Protein AF-A0A950NML8-F1 (afdb_monomer_lite)

Sequence (73 aa):
MERSKSSIDVSRPGLPHTPLSVGTAVEVRNEFVAAWTRGFEIAAATPGGYRVRRLSDRYVLPTEFAAKQLRRA

S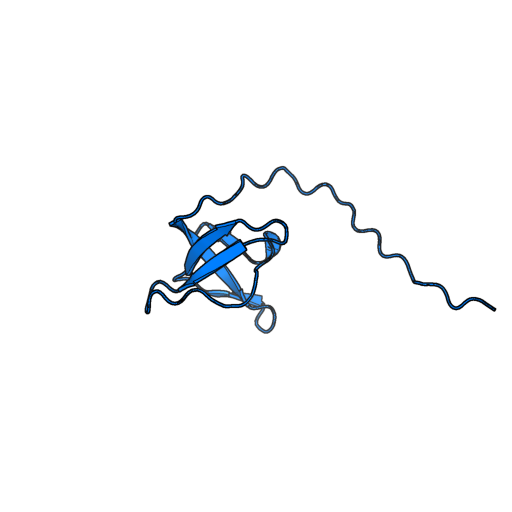econdary structure (DSSP, 8-state):
---------------------TT-EEEEEPTTT--EEEEEEEEEEETTEEEEEETTT-PBPSS-B-GGGEEE-

pLDDT: mean 81.64, std 18.55, range [42.53, 97.19]

Structure (mmCIF, N/CA/C/O backbone):
data_AF-A0A950NML8-F1
#
_entry.id   AF-A0A950NML8-F1
#
loop_
_atom_site.group_PDB
_atom_site.id
_atom_site.type_symbol
_atom_site.label_atom_id
_atom_site.label_alt_id
_atom_site.label_comp_id
_atom_site.label_asym_id
_atom_site.label_entity_id
_atom_site.label_seq_id
_atom_site.pdbx_PDB_ins_code
_atom_site.Cartn_x
_atom_site.Cartn_y
_atom_site.Cartn_z
_atom_site.occupancy
_atom_site.B_iso_or_equiv
_atom_site.auth_seq_id
_atom_site.auth_comp_id
_atom_site.auth_asym_id
_atom_site.auth_atom_id
_atom_site.pdbx_PDB_model_num
ATOM 1 N N . MET A 1 1 ? 14.194 33.586 17.622 1.00 42.53 1 MET A N 1
ATOM 2 C CA . MET A 1 1 ? 14.429 33.886 16.194 1.00 42.53 1 MET A CA 1
ATOM 3 C C . MET A 1 1 ? 14.026 32.648 15.414 1.00 42.53 1 MET A C 1
ATOM 5 O O . MET A 1 1 ? 14.761 31.670 15.384 1.00 42.53 1 MET A O 1
ATOM 9 N N . GLU A 1 2 ? 12.780 32.670 14.949 1.00 43.78 2 GLU A N 1
ATOM 10 C CA . GLU A 1 2 ? 12.062 31.614 14.233 1.00 43.78 2 GLU A CA 1
ATOM 11 C C . GLU A 1 2 ? 12.838 31.119 13.001 1.00 43.78 2 GLU A C 1
ATOM 13 O O . GLU A 1 2 ? 13.319 31.927 12.207 1.00 43.78 2 GLU A O 1
ATOM 18 N N . ARG A 1 3 ? 12.877 29.804 12.766 1.00 43.59 3 ARG A N 1
ATOM 19 C CA . ARG A 1 3 ? 12.929 29.279 11.396 1.00 43.59 3 ARG A CA 1
ATOM 20 C C . ARG A 1 3 ? 11.677 28.452 11.156 1.00 43.59 3 ARG A C 1
ATOM 22 O O . ARG A 1 3 ? 11.580 27.288 11.527 1.00 43.59 3 ARG A O 1
ATOM 29 N N . SER A 1 4 ? 10.713 29.172 10.602 1.00 50.66 4 SER A N 1
ATOM 30 C CA . SER A 1 4 ? 9.497 28.776 9.912 1.00 50.66 4 SER A CA 1
ATOM 31 C C . SER A 1 4 ? 9.438 27.305 9.508 1.00 50.66 4 SER A C 1
ATOM 33 O O . SER A 1 4 ? 10.164 26.830 8.636 1.00 50.66 4 SER A O 1
ATOM 35 N N . LYS A 1 5 ? 8.489 26.607 10.128 1.00 42.59 5 LYS A N 1
ATOM 36 C CA . LYS A 1 5 ? 7.969 25.315 9.697 1.00 42.59 5 LYS A CA 1
ATOM 37 C C . LYS A 1 5 ? 7.132 25.588 8.444 1.00 42.59 5 LYS A C 1
ATOM 39 O O . LYS A 1 5 ? 5.976 25.985 8.556 1.00 42.59 5 LYS A O 1
ATOM 44 N N . SER A 1 6 ? 7.753 25.515 7.266 1.00 45.12 6 SER A N 1
ATOM 45 C CA . SER A 1 6 ? 7.089 25.833 6.002 1.00 45.12 6 SER A CA 1
ATOM 46 C C . SER A 1 6 ? 5.917 24.890 5.768 1.00 45.12 6 SER A C 1
ATOM 48 O O . SER A 1 6 ? 6.074 23.703 5.488 1.00 45.12 6 SER A O 1
ATOM 50 N N . SER A 1 7 ? 4.745 25.491 5.933 1.00 44.44 7 SER A N 1
ATOM 51 C CA . SER A 1 7 ? 3.438 25.068 5.474 1.00 44.44 7 SER A CA 1
ATOM 52 C C . SER A 1 7 ? 3.504 24.540 4.044 1.00 44.44 7 SER A C 1
ATOM 54 O O . SER A 1 7 ? 3.921 25.251 3.130 1.00 44.44 7 SER A O 1
ATOM 56 N N . ILE A 1 8 ? 3.058 23.304 3.850 1.00 57.78 8 ILE A N 1
ATOM 57 C CA . ILE A 1 8 ? 2.460 22.900 2.585 1.00 57.78 8 ILE A CA 1
ATOM 58 C C . ILE A 1 8 ? 1.096 22.338 2.960 1.00 57.78 8 ILE A C 1
ATOM 60 O O . ILE A 1 8 ? 0.930 21.148 3.224 1.00 57.78 8 ILE A O 1
ATOM 64 N N . ASP A 1 9 ? 0.132 23.247 3.056 1.00 52.50 9 ASP A N 1
ATOM 65 C CA . ASP A 1 9 ? -1.274 22.908 2.934 1.00 52.50 9 ASP A CA 1
ATOM 66 C C . ASP A 1 9 ? -1.494 22.243 1.566 1.00 52.50 9 ASP A C 1
ATOM 68 O O . ASP A 1 9 ? -1.354 22.869 0.517 1.00 52.50 9 ASP A O 1
ATOM 72 N N . VAL A 1 10 ? -1.810 20.949 1.574 1.00 52.91 10 VAL A N 1
ATOM 73 C CA . VAL A 1 10 ? -2.464 20.290 0.436 1.00 52.91 10 VAL A CA 1
ATOM 74 C C . VAL A 1 10 ? -3.758 19.663 0.934 1.00 52.91 10 VAL A C 1
ATOM 76 O O . VAL A 1 10 ? -4.028 18.482 0.715 1.00 52.91 10 VAL A O 1
ATOM 79 N N . SER A 1 11 ? -4.586 20.459 1.607 1.00 45.78 11 SER A N 1
ATOM 80 C CA . SER A 1 11 ? -5.975 20.104 1.896 1.00 45.78 11 SER A CA 1
ATOM 81 C C . SER A 1 11 ? -6.819 20.285 0.632 1.00 45.78 11 SER A C 1
ATOM 83 O O . SER A 1 11 ? -7.741 21.093 0.576 1.00 45.78 11 SER A O 1
ATOM 85 N N . ARG A 1 12 ? -6.516 19.525 -0.428 1.00 58.78 12 ARG A N 1
ATOM 86 C CA . ARG A 1 12 ? -7.540 19.233 -1.435 1.00 58.78 12 ARG A CA 1
ATOM 87 C C . ARG A 1 12 ? -8.454 18.188 -0.802 1.00 58.78 12 ARG A C 1
ATOM 89 O O . ARG A 1 12 ? -7.944 17.107 -0.498 1.00 58.78 12 ARG A O 1
ATOM 96 N N . PRO A 1 13 ? -9.764 18.433 -0.614 1.00 48.88 13 PRO A N 1
ATOM 97 C CA . PRO A 1 13 ? -10.676 17.331 -0.379 1.00 48.88 13 PRO A CA 1
ATOM 98 C C . PRO A 1 13 ? -10.635 16.491 -1.655 1.00 48.88 13 PRO A C 1
ATOM 100 O O . PRO A 1 13 ? -11.204 16.857 -2.684 1.00 48.88 13 PRO A O 1
ATOM 103 N N . GLY A 1 14 ? -9.850 15.412 -1.631 1.00 50.00 14 GLY A N 1
ATOM 104 C CA . GLY A 1 14 ? -9.923 14.397 -2.665 1.00 50.00 14 GLY A CA 1
ATOM 105 C C . GLY A 1 14 ? -11.387 13.997 -2.768 1.00 50.00 14 GLY A C 1
ATOM 106 O O . GLY A 1 14 ? -12.025 13.755 -1.742 1.00 50.00 14 GLY A O 1
ATOM 107 N N . LEU A 1 15 ? -11.921 13.997 -3.991 1.00 54.16 15 LEU A N 1
ATOM 108 C CA . LEU A 1 15 ? -13.222 13.414 -4.317 1.00 54.16 15 LEU A CA 1
ATOM 109 C C . LEU A 1 15 ? -13.410 12.130 -3.498 1.00 54.16 15 LEU A C 1
ATOM 111 O O . LEU A 1 15 ? -12.411 11.439 -3.289 1.00 54.16 15 LEU A O 1
ATOM 115 N N . PRO A 1 16 ? -14.624 11.790 -3.031 1.00 50.00 16 PRO A N 1
ATOM 116 C CA . PRO A 1 16 ? -14.831 10.600 -2.215 1.00 50.00 16 PRO A CA 1
ATOM 117 C C . PRO A 1 16 ? -14.337 9.371 -2.985 1.00 50.00 16 PRO A C 1
ATOM 119 O O . PRO A 1 16 ? -15.033 8.822 -3.836 1.00 50.00 16 PRO A O 1
ATOM 122 N N . HIS A 1 17 ? -13.098 8.955 -2.724 1.00 60.53 17 HIS A N 1
ATOM 123 C CA . HIS A 1 17 ? -12.566 7.715 -3.244 1.00 60.53 17 HIS A CA 1
ATOM 124 C C . HIS A 1 17 ? -13.325 6.651 -2.477 1.00 60.53 17 HIS A C 1
ATOM 126 O O . HIS A 1 17 ? -13.144 6.520 -1.266 1.00 60.53 17 HIS A O 1
ATOM 132 N N . THR A 1 18 ? -14.231 5.953 -3.163 1.00 72.06 18 THR A N 1
ATOM 133 C CA . THR A 1 18 ? -14.971 4.851 -2.558 1.00 72.06 18 THR A CA 1
ATOM 134 C C . THR A 1 18 ? -13.954 3.932 -1.884 1.00 72.06 18 THR A C 1
ATOM 136 O O . THR A 1 18 ? -13.053 3.442 -2.578 1.00 72.06 18 THR A O 1
ATOM 139 N N . PRO A 1 19 ? -14.042 3.742 -0.556 1.00 79.94 19 PRO A N 1
ATOM 140 C CA . PRO A 1 19 ? -13.032 3.004 0.182 1.00 79.94 19 PRO A CA 1
ATOM 141 C C . PRO A 1 19 ? -12.865 1.613 -0.428 1.00 79.94 19 PRO A C 1
ATOM 143 O O . PRO A 1 19 ? -13.840 0.972 -0.829 1.00 79.94 19 PRO A O 1
ATOM 146 N N . LEU A 1 20 ? -11.617 1.166 -0.558 1.00 88.38 20 LEU A N 1
ATOM 147 C CA . LEU A 1 20 ? -11.323 -0.147 -1.120 1.00 88.38 20 LEU A CA 1
ATOM 148 C C . LEU A 1 20 ? -11.569 -1.199 -0.037 1.00 88.38 20 LEU A C 1
ATOM 150 O O . LEU A 1 20 ? -10.891 -1.218 0.989 1.00 88.38 20 LEU A O 1
ATOM 154 N N . SER A 1 21 ? -12.559 -2.062 -0.251 1.00 91.81 21 SER A N 1
ATOM 155 C CA . SER A 1 21 ? -12.896 -3.131 0.687 1.00 91.81 21 SER A CA 1
ATOM 156 C C . SER A 1 21 ? -11.792 -4.188 0.742 1.00 91.81 21 SER A C 1
ATOM 158 O O . SER A 1 21 ? -11.123 -4.451 -0.261 1.00 91.81 21 SER A O 1
ATOM 160 N N . VAL A 1 22 ? -11.628 -4.837 1.896 1.00 94.94 22 VAL A N 1
ATOM 161 C CA . VAL A 1 22 ? -10.744 -6.005 2.044 1.00 94.94 22 VAL A CA 1
ATOM 162 C C . VAL A 1 22 ? -11.100 -7.071 1.000 1.00 94.94 22 VAL A C 1
ATOM 164 O O . VAL A 1 22 ? -12.273 -7.311 0.732 1.00 94.94 22 VAL A O 1
ATOM 167 N N . GLY A 1 23 ? -10.084 -7.672 0.379 1.00 94.62 23 GLY A N 1
ATOM 168 C CA . GLY A 1 23 ? -10.218 -8.617 -0.732 1.00 94.62 23 GLY A CA 1
ATOM 169 C C . GLY A 1 23 ? -10.295 -7.972 -2.120 1.00 94.62 23 GLY A C 1
ATOM 170 O O . GLY A 1 23 ? -10.211 -8.678 -3.121 1.00 94.62 23 GLY A O 1
ATOM 171 N N . THR A 1 24 ? -10.413 -6.642 -2.220 1.00 95.25 24 THR A N 1
ATOM 172 C CA . THR A 1 24 ? -10.422 -5.956 -3.524 1.00 95.25 24 THR A CA 1
ATOM 173 C C . THR A 1 24 ? -9.070 -6.111 -4.208 1.00 95.25 24 THR A C 1
ATOM 175 O O . THR A 1 24 ? -8.051 -5.738 -3.625 1.00 95.25 24 THR A O 1
ATOM 178 N N . ALA A 1 25 ? -9.058 -6.604 -5.447 1.00 96.12 25 ALA A N 1
ATOM 179 C CA . ALA A 1 25 ? -7.853 -6.665 -6.266 1.00 96.12 25 ALA A CA 1
ATOM 180 C C . ALA A 1 25 ? -7.377 -5.255 -6.646 1.00 96.12 25 ALA A C 1
ATOM 182 O O . ALA A 1 25 ? -8.161 -4.411 -7.092 1.00 96.12 25 ALA A O 1
ATOM 183 N N . VAL A 1 26 ? -6.085 -5.000 -6.457 1.00 95.69 26 VAL A N 1
ATOM 184 C CA . VAL A 1 26 ? -5.476 -3.690 -6.681 1.00 95.69 26 VAL A CA 1
ATOM 185 C C . VAL A 1 26 ? -4.139 -3.791 -7.399 1.00 95.69 26 VAL A C 1
ATOM 187 O O . VAL A 1 26 ? -3.407 -4.778 -7.298 1.00 95.69 26 VAL A O 1
ATOM 190 N N . GLU A 1 27 ? -3.807 -2.715 -8.099 1.00 95.69 27 GLU A N 1
ATOM 191 C CA . GLU A 1 27 ? -2.462 -2.433 -8.572 1.00 95.69 27 GLU A CA 1
ATOM 192 C C . GLU A 1 27 ? -1.797 -1.440 -7.617 1.00 95.69 27 GLU A C 1
ATOM 194 O O . GLU A 1 27 ? -2.419 -0.470 -7.174 1.00 95.69 27 GLU A O 1
ATOM 199 N N . VAL A 1 28 ? -0.522 -1.673 -7.321 1.00 93.81 28 VAL A N 1
ATOM 200 C CA . VAL A 1 28 ? 0.298 -0.816 -6.459 1.00 93.81 28 VAL A CA 1
ATOM 201 C C . VAL A 1 28 ? 1.221 0.028 -7.329 1.00 93.81 28 VAL A C 1
ATOM 203 O O . VAL A 1 28 ? 1.919 -0.499 -8.195 1.00 93.81 28 VAL A O 1
ATOM 206 N N . ARG A 1 29 ? 1.252 1.340 -7.095 1.00 91.56 29 ARG A N 1
ATOM 207 C CA . ARG A 1 29 ? 2.163 2.260 -7.778 1.00 91.56 29 ARG A CA 1
ATOM 208 C C . ARG A 1 29 ? 3.562 2.156 -7.181 1.00 91.56 29 ARG A C 1
ATOM 210 O O . ARG A 1 29 ? 3.753 2.402 -5.994 1.00 91.56 29 ARG A O 1
ATOM 217 N N . ASN A 1 30 ? 4.545 1.877 -8.025 1.00 83.38 30 ASN A N 1
ATOM 218 C CA . ASN A 1 30 ? 5.949 2.020 -7.686 1.00 83.38 30 ASN A CA 1
ATOM 219 C C . ASN A 1 30 ? 6.359 3.493 -7.852 1.00 83.38 30 ASN A C 1
ATOM 221 O O . ASN A 1 30 ? 6.236 4.070 -8.934 1.00 83.38 30 ASN A O 1
ATOM 225 N N . GLU A 1 31 ? 6.816 4.112 -6.767 1.00 76.12 31 GLU A N 1
ATOM 226 C CA . GLU A 1 31 ? 7.196 5.528 -6.729 1.00 76.12 31 GLU A CA 1
ATOM 227 C C . GLU A 1 31 ? 8.485 5.852 -7.492 1.00 76.12 31 GLU A C 1
ATOM 229 O O . GLU A 1 31 ? 8.642 6.981 -7.949 1.00 76.12 31 GLU A O 1
ATOM 234 N N . PHE A 1 32 ? 9.357 4.864 -7.708 1.00 77.69 32 PHE A N 1
ATOM 235 C CA . PHE A 1 32 ? 10.645 5.052 -8.381 1.00 77.69 32 PHE A CA 1
ATOM 236 C C . PHE A 1 32 ? 10.537 4.985 -9.904 1.00 77.69 32 PHE A C 1
ATOM 238 O O . PHE A 1 32 ? 11.213 5.726 -10.608 1.00 77.69 32 PHE A O 1
ATOM 245 N N . VAL A 1 33 ? 9.677 4.104 -10.421 1.00 77.94 33 VAL A N 1
ATOM 246 C CA . VAL A 1 33 ? 9.530 3.873 -11.873 1.00 77.94 33 VAL A CA 1
ATOM 247 C C . VAL A 1 33 ? 8.211 4.399 -12.438 1.00 77.94 33 VAL A C 1
ATOM 249 O O . VAL A 1 33 ? 7.922 4.192 -13.611 1.00 77.94 33 VAL A O 1
ATOM 252 N N . ALA A 1 34 ? 7.383 5.046 -11.606 1.00 80.81 34 ALA A N 1
ATOM 253 C CA . ALA A 1 34 ? 6.043 5.534 -11.951 1.00 80.81 34 ALA A CA 1
ATOM 254 C C . ALA A 1 34 ? 5.126 4.481 -12.616 1.00 80.81 34 ALA A C 1
ATOM 256 O O . ALA A 1 34 ? 4.121 4.833 -13.236 1.00 80.81 34 ALA A O 1
ATOM 257 N N . ALA A 1 35 ? 5.443 3.196 -12.452 1.00 89.19 35 ALA A N 1
ATOM 258 C CA . ALA A 1 35 ? 4.705 2.071 -13.003 1.00 89.19 35 ALA A CA 1
ATOM 259 C C . ALA A 1 35 ? 3.741 1.489 -11.966 1.00 89.19 35 ALA A C 1
ATOM 261 O O . ALA A 1 35 ? 3.918 1.658 -10.758 1.00 89.19 35 ALA A O 1
ATOM 262 N N . TRP A 1 36 ? 2.725 0.783 -12.447 1.00 93.12 36 TRP A N 1
ATOM 263 C CA . TRP A 1 36 ? 1.758 0.086 -11.611 1.00 93.12 36 TRP A CA 1
ATOM 264 C C . TRP A 1 36 ? 1.982 -1.412 -11.710 1.00 93.12 36 TRP A C 1
ATOM 266 O O . TRP A 1 36 ? 2.092 -1.957 -12.807 1.00 93.12 36 TRP A O 1
ATOM 276 N N . THR A 1 37 ? 2.028 -2.069 -10.561 1.00 94.06 37 THR A N 1
ATOM 277 C CA . THR A 1 37 ? 2.265 -3.505 -10.466 1.00 94.06 37 THR A CA 1
ATOM 278 C C . THR A 1 37 ? 0.993 -4.196 -10.002 1.00 94.06 37 THR A C 1
ATOM 280 O O . THR A 1 37 ? 0.421 -3.834 -8.974 1.00 94.06 37 THR A O 1
ATOM 283 N N . ARG A 1 38 ? 0.560 -5.201 -10.764 1.00 94.31 38 ARG A N 1
ATOM 284 C CA . ARG A 1 38 ? -0.587 -6.072 -10.463 1.00 94.31 38 ARG A CA 1
ATOM 285 C C . ARG A 1 38 ? -0.228 -7.144 -9.438 1.00 94.31 38 ARG A C 1
ATOM 287 O O . ARG A 1 38 ? 0.933 -7.314 -9.079 1.00 94.31 38 ARG A O 1
ATOM 294 N N . GLY A 1 39 ? -1.231 -7.922 -9.036 1.00 95.25 39 GLY A N 1
ATOM 295 C CA . GLY A 1 39 ? -1.028 -9.102 -8.197 1.00 95.25 39 GLY A CA 1
ATOM 296 C C . GLY A 1 39 ? -1.137 -8.806 -6.707 1.00 95.25 39 GLY A C 1
ATOM 297 O O . GLY A 1 39 ? -0.509 -9.496 -5.905 1.00 95.25 39 GLY A O 1
ATOM 298 N N . PHE A 1 40 ? -1.923 -7.797 -6.336 1.00 96.44 40 PHE A N 1
ATOM 299 C C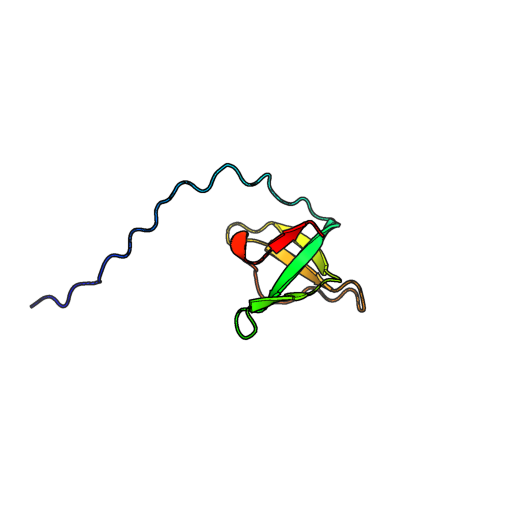A . PHE A 1 40 ? -2.191 -7.451 -4.948 1.00 96.44 40 PHE A CA 1
ATOM 300 C C . PHE A 1 40 ? -3.691 -7.391 -4.680 1.00 96.44 40 PHE A C 1
ATOM 302 O O . PHE A 1 40 ? -4.500 -7.193 -5.583 1.00 96.44 40 PHE A O 1
ATOM 309 N N . GLU A 1 41 ? -4.057 -7.530 -3.416 1.00 97.12 41 GLU A N 1
ATOM 310 C CA . GLU A 1 41 ? -5.404 -7.277 -2.915 1.00 97.12 41 GLU A CA 1
ATOM 311 C C . GLU A 1 41 ? -5.344 -6.492 -1.602 1.00 97.12 41 GLU A C 1
ATOM 313 O O . GLU A 1 41 ? -4.335 -6.537 -0.896 1.00 97.12 41 GLU A O 1
ATOM 318 N N . ILE A 1 42 ? -6.419 -5.797 -1.237 1.00 96.88 42 ILE A N 1
ATOM 319 C CA . ILE A 1 42 ? -6.513 -5.145 0.074 1.00 96.88 42 ILE A CA 1
ATOM 320 C C . ILE A 1 42 ? -6.575 -6.209 1.172 1.00 96.88 42 ILE A C 1
ATOM 322 O O . ILE A 1 42 ? -7.502 -7.011 1.220 1.00 96.88 42 ILE A O 1
ATOM 326 N N . ALA A 1 43 ? -5.614 -6.186 2.090 1.00 96.56 43 ALA A N 1
ATOM 327 C CA . ALA A 1 43 ? -5.599 -7.044 3.271 1.00 96.56 43 ALA A CA 1
ATOM 328 C C . ALA A 1 43 ? -6.331 -6.400 4.455 1.00 96.56 43 ALA A C 1
ATOM 330 O O . ALA A 1 43 ? -7.039 -7.082 5.189 1.00 96.56 43 ALA A O 1
ATOM 331 N N . ALA A 1 44 ? -6.157 -5.090 4.644 1.00 94.62 44 ALA A N 1
ATOM 332 C CA . ALA A 1 44 ? -6.814 -4.322 5.697 1.00 94.62 44 ALA A CA 1
ATOM 333 C C . ALA A 1 44 ? -6.877 -2.838 5.319 1.00 94.62 44 ALA A C 1
ATOM 335 O O . ALA A 1 44 ? -5.929 -2.309 4.735 1.00 94.62 44 ALA A O 1
ATOM 336 N N . ALA A 1 45 ? -7.963 -2.167 5.696 1.00 92.19 45 ALA A N 1
ATOM 337 C CA . ALA A 1 45 ? -8.008 -0.710 5.757 1.00 92.19 45 ALA A CA 1
ATOM 338 C C . ALA A 1 45 ? -7.519 -0.261 7.143 1.00 92.19 45 ALA A C 1
ATOM 340 O O . ALA A 1 45 ? -7.924 -0.831 8.157 1.00 92.19 45 ALA A O 1
ATOM 341 N N . THR A 1 46 ? -6.638 0.733 7.187 1.00 89.31 46 THR A N 1
ATOM 342 C CA . THR A 1 46 ? -6.090 1.318 8.418 1.00 89.31 46 THR A CA 1
ATOM 343 C C . THR A 1 46 ? -6.436 2.810 8.460 1.00 89.31 46 THR A C 1
ATOM 345 O O . THR A 1 46 ? -6.754 3.394 7.422 1.00 89.31 46 THR A O 1
ATOM 348 N N . PRO A 1 47 ? -6.361 3.481 9.623 1.00 85.31 47 PRO A N 1
ATOM 349 C CA . PRO A 1 47 ? -6.544 4.933 9.678 1.00 85.31 47 PRO A CA 1
ATOM 350 C C . PRO A 1 47 ? -5.500 5.716 8.855 1.00 85.31 47 PRO A C 1
ATOM 352 O O . PRO A 1 47 ? -5.757 6.860 8.494 1.00 85.31 47 PRO A O 1
ATOM 355 N N . GLY A 1 48 ? -4.342 5.116 8.545 1.00 85.88 48 GLY A N 1
ATOM 356 C CA . GLY A 1 48 ? -3.276 5.727 7.741 1.00 85.88 48 GLY A CA 1
ATOM 357 C C . GLY A 1 48 ? -3.306 5.380 6.246 1.00 85.88 48 GLY A C 1
ATOM 358 O O . GLY A 1 48 ? -2.577 5.994 5.467 1.00 85.88 48 GLY A O 1
ATOM 359 N N . GLY A 1 49 ? -4.130 4.416 5.818 1.00 92.06 49 GLY A N 1
ATOM 360 C CA . GLY A 1 49 ? -4.163 3.939 4.438 1.00 92.06 49 GLY A CA 1
ATOM 361 C C . GLY A 1 49 ? -4.634 2.491 4.328 1.00 92.06 49 GLY A C 1
ATOM 362 O O . GLY A 1 49 ? -5.681 2.116 4.851 1.00 92.06 49 GLY A O 1
ATOM 363 N N . TYR A 1 50 ? -3.876 1.675 3.599 1.00 95.06 50 TYR A N 1
ATOM 364 C CA . TYR A 1 50 ? -4.232 0.288 3.326 1.00 95.06 50 TYR A CA 1
ATOM 365 C C . TYR A 1 50 ? -3.019 -0.626 3.428 1.00 95.06 50 TYR A C 1
ATOM 367 O O . TYR A 1 50 ? -1.942 -0.324 2.915 1.00 95.06 50 TYR A O 1
ATOM 375 N N . ARG A 1 51 ? -3.218 -1.804 4.012 1.00 95.81 51 ARG A N 1
ATOM 376 C CA . ARG A 1 51 ? -2.294 -2.926 3.849 1.00 95.81 51 ARG A CA 1
ATOM 377 C C . ARG A 1 51 ? -2.732 -3.751 2.662 1.00 95.81 51 ARG A C 1
ATOM 379 O O . ARG A 1 51 ? -3.923 -4.014 2.494 1.00 95.81 51 ARG A O 1
ATOM 386 N N . VAL A 1 52 ? -1.768 -4.206 1.876 1.00 95.62 52 VAL A N 1
ATOM 387 C CA . VAL A 1 52 ? -2.028 -5.058 0.717 1.00 95.62 52 VAL A CA 1
ATOM 388 C C . VAL A 1 52 ? -1.372 -6.419 0.896 1.00 95.62 52 VAL A C 1
ATOM 390 O O . VAL A 1 52 ? -0.289 -6.543 1.471 1.00 95.62 52 VAL A O 1
ATOM 393 N N . ARG A 1 53 ? -2.040 -7.451 0.394 1.00 97.19 53 ARG A N 1
ATOM 394 C CA . ARG A 1 53 ? -1.525 -8.811 0.303 1.00 97.19 53 ARG A CA 1
ATOM 395 C C . ARG A 1 53 ? -1.085 -9.073 -1.122 1.00 97.19 53 ARG A C 1
ATOM 397 O O . ARG A 1 53 ? -1.837 -8.813 -2.056 1.00 97.19 53 ARG A O 1
ATOM 404 N N . ARG A 1 54 ? 0.119 -9.606 -1.287 1.00 96.88 54 ARG A N 1
ATOM 405 C CA . ARG A 1 54 ? 0.595 -10.101 -2.574 1.00 96.88 54 ARG A CA 1
ATOM 406 C C . ARG A 1 54 ? -0.075 -11.440 -2.866 1.00 96.88 54 ARG A C 1
ATOM 408 O O . ARG A 1 54 ? -0.059 -12.340 -2.034 1.00 96.88 54 ARG A O 1
ATOM 415 N N . LEU A 1 55 ? -0.685 -11.573 -4.038 1.00 95.12 55 LEU A N 1
ATOM 416 C CA . LEU A 1 55 ? -1.449 -12.764 -4.416 1.00 95.12 55 LEU A CA 1
ATOM 417 C C . LEU A 1 55 ? -0.554 -13.988 -4.639 1.00 95.12 55 LEU A C 1
ATOM 419 O O . LEU A 1 55 ? -0.990 -15.101 -4.373 1.00 95.12 55 LEU A O 1
ATOM 423 N N . SER A 1 56 ? 0.689 -13.775 -5.080 1.00 94.31 56 SER A N 1
ATOM 424 C CA . SER A 1 56 ? 1.616 -14.854 -5.448 1.00 94.31 56 SER A CA 1
ATOM 425 C C . SER A 1 56 ? 2.010 -15.755 -4.275 1.00 94.31 56 SER A C 1
ATOM 427 O O . SER A 1 56 ? 2.150 -16.958 -4.449 1.00 94.31 56 SER A O 1
ATOM 429 N N . ASP A 1 57 ? 2.199 -15.176 -3.091 1.00 94.31 57 ASP A N 1
ATOM 430 C CA . ASP A 1 57 ? 2.719 -15.856 -1.893 1.00 94.31 57 ASP A CA 1
ATOM 431 C C . ASP A 1 57 ? 1.836 -15.616 -0.656 1.00 94.31 57 ASP A C 1
ATOM 433 O O . ASP A 1 57 ? 2.137 -16.087 0.438 1.00 94.31 57 ASP A O 1
ATOM 437 N N . ARG A 1 58 ? 0.716 -14.899 -0.828 1.00 94.69 58 ARG A N 1
ATOM 438 C CA . ARG A 1 58 ? -0.238 -14.524 0.228 1.00 94.69 58 ARG A CA 1
ATOM 439 C C . ARG A 1 58 ? 0.387 -13.687 1.351 1.00 94.69 58 ARG A C 1
ATOM 441 O O . ARG A 1 58 ? -0.265 -13.479 2.377 1.00 94.69 58 ARG A O 1
ATOM 448 N N . TYR A 1 59 ? 1.585 -13.144 1.150 1.00 96.31 59 TYR A N 1
ATOM 449 C CA . TYR A 1 59 ? 2.264 -12.307 2.125 1.00 96.31 59 TYR A CA 1
ATOM 450 C C . TYR A 1 59 ? 1.629 -10.917 2.193 1.00 96.31 59 TYR A C 1
ATOM 452 O O . TYR A 1 59 ? 1.429 -10.243 1.176 1.00 96.31 59 TYR A O 1
ATOM 460 N N . VAL A 1 60 ? 1.309 -10.467 3.406 1.00 96.38 60 VAL A N 1
ATOM 461 C CA . VAL A 1 60 ? 0.862 -9.093 3.656 1.00 96.38 60 VAL A CA 1
ATOM 462 C C . VAL A 1 60 ? 2.094 -8.210 3.756 1.00 96.38 60 VAL A C 1
ATOM 464 O O . VAL A 1 60 ? 2.944 -8.417 4.619 1.00 96.38 60 VAL A O 1
ATOM 467 N N . LEU A 1 61 ? 2.189 -7.223 2.869 1.00 92.75 61 LEU A N 1
ATOM 468 C CA . LEU A 1 61 ? 3.297 -6.280 2.884 1.00 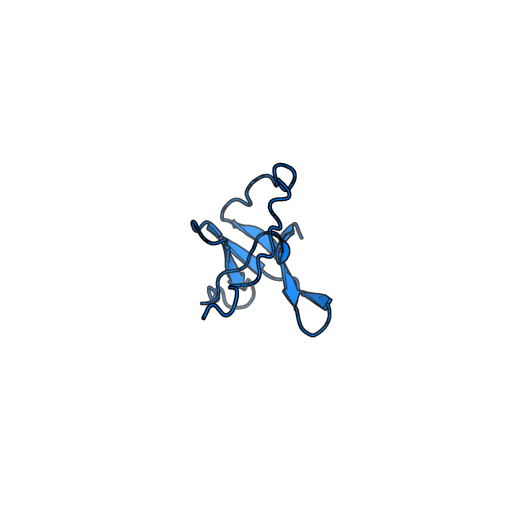92.75 61 LEU A CA 1
ATOM 469 C C . LEU A 1 61 ? 3.288 -5.488 4.208 1.00 92.75 61 LEU A C 1
ATOM 471 O O . LEU A 1 61 ? 2.224 -5.024 4.625 1.00 92.75 61 LEU A O 1
ATOM 475 N N . PRO A 1 62 ? 4.449 -5.311 4.870 1.00 93.06 62 PRO A N 1
ATOM 476 C CA . PRO A 1 62 ? 4.528 -4.614 6.155 1.00 93.06 62 PRO A CA 1
ATOM 477 C C . PRO A 1 62 ? 4.300 -3.102 6.027 1.00 93.06 62 PRO A C 1
ATOM 479 O O . PRO A 1 62 ? 4.011 -2.441 7.020 1.00 93.06 62 PRO A O 1
ATOM 482 N N . THR A 1 63 ? 4.439 -2.556 4.816 1.00 91.44 63 THR A N 1
ATOM 483 C CA . THR A 1 63 ? 4.229 -1.135 4.527 1.00 91.44 63 THR A CA 1
ATOM 484 C C . THR A 1 63 ? 2.749 -0.827 4.302 1.00 91.44 63 THR A C 1
ATOM 486 O O . THR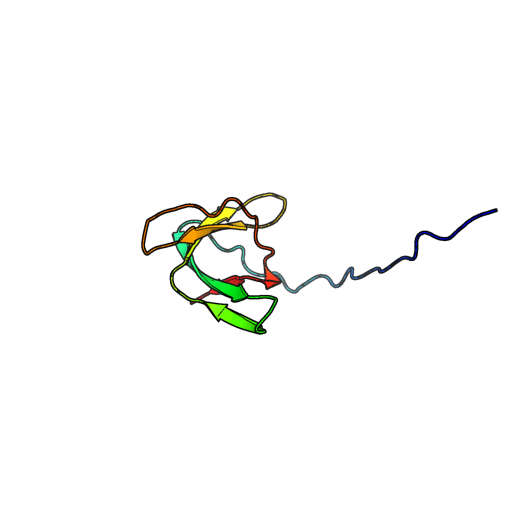 A 1 63 ? 2.008 -1.625 3.722 1.00 91.44 63 THR A O 1
ATOM 489 N N . GLU A 1 64 ? 2.337 0.359 4.736 1.00 93.31 64 GLU A N 1
ATOM 490 C CA . GLU A 1 64 ? 1.013 0.910 4.467 1.00 93.31 64 GLU A CA 1
ATOM 491 C C . GLU A 1 64 ? 1.045 1.754 3.192 1.00 93.31 64 GLU A C 1
ATOM 493 O O . GLU A 1 64 ? 1.941 2.571 2.986 1.00 93.31 64 GLU A O 1
ATOM 498 N N . PHE A 1 65 ? 0.049 1.561 2.335 1.00 92.31 65 PHE A N 1
ATOM 499 C CA . PHE A 1 65 ? -0.096 2.275 1.076 1.00 92.31 65 PHE A CA 1
ATOM 500 C C . PHE A 1 65 ? -1.187 3.334 1.192 1.00 92.31 65 PHE A C 1
ATOM 502 O O . PHE A 1 65 ? -2.315 3.053 1.606 1.00 92.31 65 PHE A O 1
ATOM 509 N N . ALA A 1 66 ? -0.872 4.555 0.769 1.00 91.25 66 ALA A N 1
ATOM 510 C CA . ALA A 1 66 ? -1.865 5.610 0.645 1.00 91.25 66 ALA A CA 1
ATOM 511 C C . ALA A 1 66 ? -2.837 5.300 -0.504 1.00 91.25 66 ALA A C 1
ATOM 513 O O . ALA A 1 66 ? -2.466 4.682 -1.502 1.00 91.25 66 ALA A O 1
ATOM 514 N N . ALA A 1 67 ? -4.061 5.831 -0.437 1.00 89.25 67 ALA A N 1
ATOM 515 C CA . ALA A 1 67 ? -5.066 5.645 -1.491 1.00 89.25 67 ALA A CA 1
ATOM 516 C C . ALA A 1 67 ? -4.561 6.049 -2.894 1.00 89.25 67 ALA A C 1
ATOM 518 O O . ALA A 1 67 ? -4.932 5.433 -3.881 1.00 89.25 67 ALA A O 1
ATOM 519 N N . LYS A 1 68 ? -3.670 7.048 -2.992 1.00 88.88 68 LYS A N 1
ATOM 520 C CA . LYS A 1 68 ? -3.055 7.494 -4.260 1.00 88.88 68 LYS A CA 1
ATOM 521 C C . LYS A 1 68 ? -2.064 6.494 -4.874 1.00 88.88 68 LYS A C 1
ATOM 523 O O . LYS A 1 68 ? -1.715 6.620 -6.043 1.00 88.88 68 LYS A O 1
ATOM 528 N N . GLN A 1 69 ? -1.554 5.561 -4.072 1.00 91.50 69 GLN A N 1
ATOM 529 C CA 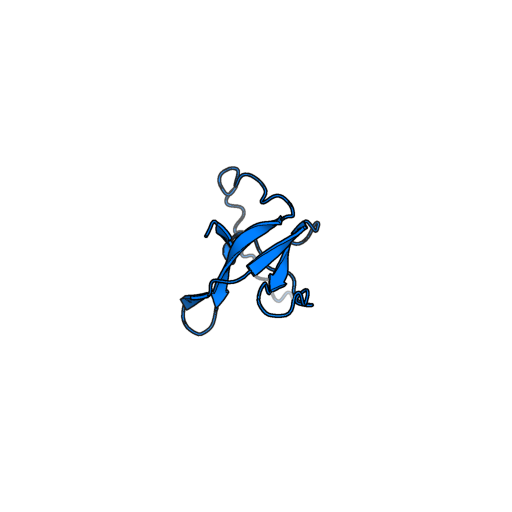. GLN A 1 69 ? -0.636 4.506 -4.507 1.00 91.50 69 GLN A CA 1
ATOM 530 C C . GLN A 1 69 ? -1.387 3.243 -4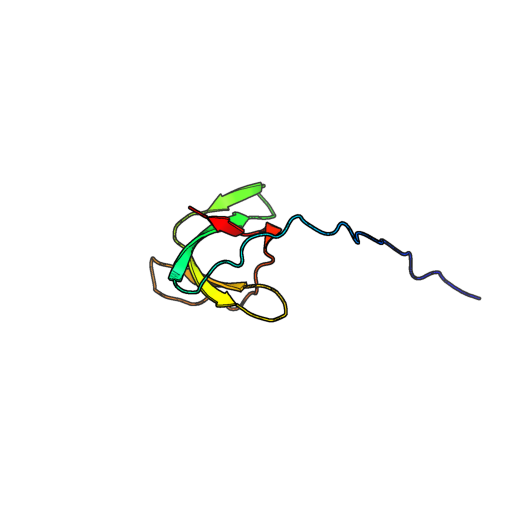.926 1.00 91.50 69 GLN A C 1
ATOM 532 O O . GLN A 1 69 ? -0.751 2.299 -5.381 1.00 91.50 69 GLN A O 1
ATOM 537 N N . LEU A 1 70 ? -2.712 3.216 -4.776 1.00 92.75 70 LEU A N 1
ATOM 538 C CA . LEU A 1 70 ? -3.549 2.070 -5.084 1.00 92.75 70 LEU A CA 1
ATOM 539 C C . LEU A 1 70 ? -4.576 2.444 -6.144 1.00 92.75 70 LEU A C 1
ATOM 541 O O . LEU A 1 70 ? -5.155 3.528 -6.125 1.00 92.75 70 LEU A O 1
ATOM 545 N N . ARG A 1 71 ? -4.838 1.513 -7.052 1.00 92.81 71 ARG A N 1
ATOM 546 C CA . ARG A 1 71 ? -5.996 1.577 -7.943 1.00 92.81 71 ARG A CA 1
ATOM 547 C C . ARG A 1 71 ? -6.584 0.191 -8.104 1.00 92.81 71 ARG A C 1
ATOM 549 O O . ARG A 1 71 ? -5.876 -0.797 -7.930 1.00 92.81 71 ARG A O 1
ATOM 556 N N . ARG A 1 72 ? -7.875 0.120 -8.421 1.00 91.75 72 ARG A N 1
ATOM 557 C CA . ARG A 1 72 ? -8.514 -1.156 -8.762 1.00 91.75 72 ARG A CA 1
ATOM 558 C C . ARG A 1 72 ? -7.861 -1.714 -10.027 1.00 91.75 72 ARG A C 1
ATOM 560 O O . ARG A 1 72 ? -7.571 -0.937 -10.937 1.00 91.75 72 ARG A O 1
ATOM 567 N N . ALA A 1 73 ? -7.580 -3.014 -10.004 1.00 84.69 73 ALA A N 1
ATOM 568 C CA . ALA A 1 73 ? -7.043 -3.748 -11.146 1.00 84.69 73 ALA A CA 1
ATOM 569 C C . ALA A 1 73 ? -8.107 -3.987 -12.225 1.00 84.69 73 ALA A C 1
ATOM 571 O O . ALA A 1 73 ? -9.308 -4.004 -11.865 1.00 84.69 73 ALA A O 1
#

Foldseek 3Di:
DDDDPDDDDPPDPDDPPPDFDFQFWKWFQDPPPRDTHGQWTFHDQDPQATWIAGNVVRDTDPDHDHPVRIDGD

Radius of gyration: 15.22 Å; chains: 1; bounding box: 29×50×29 Å